Protein AF-A0A1V4JFV8-F1 (afdb_monomer)

Nearest PDB structures (foldseek):
  8g2q-assembly1_C  TM=5.683E-01  e=7.553E-03  Mus musculus
  8g10-assembly1_A  TM=5.644E-01  e=8.995E-03  Mus musculus
  8sj1-assembly1_A  TM=5.367E-01  e=8.006E-03  Mus musculus
  8g2p-assembly1_A  TM=5.718E-01  e=1.352E-02  Mus musculus
  4k97-assembly1_A  TM=5.528E-01  e=1.011E-02  Mus musculus

Mean predicted aligned error: 10.07 Å

Sequence (172 aa):
MPQMHPAIGMDGVYESWGAHKNNISYCLLMFLRPPPGHSFSLELDTMGQLPPRHSSIRVTLDCVCSSEQLLEDSLCFFSHPNDNLPRDQSSYLLHTLCTSSCLDVEKLACWVQELVKTAWLFLPQSHHCQLTVLPSHQSCRFQLTSTSQMRIYTEMTFAVQQGSSITYLSLE

Solvent-accessible surface area (backbone atoms only — not comparable to full-atom values): 10197 Å² total; per-residue (Å²): 111,63,48,78,41,71,45,75,94,50,99,70,87,40,62,49,74,52,78,57,93,55,35,35,43,37,38,37,34,30,35,49,40,63,33,92,60,39,42,75,41,78,48,52,44,101,83,70,40,78,49,96,84,62,52,51,37,33,59,44,76,51,74,86,73,75,85,79,70,94,65,87,88,76,83,87,67,93,80,71,101,74,88,88,68,62,73,61,59,59,51,48,42,42,66,58,30,28,55,97,47,21,61,29,51,46,43,40,27,54,52,50,47,53,48,50,58,60,53,42,73,76,39,82,60,47,85,60,33,49,80,42,82,47,94,59,63,52,32,36,34,36,35,39,38,44,92,55,86,47,36,39,36,39,39,39,39,44,29,39,69,59,88,94,47,75,46,61,53,66,72,135

Foldseek 3Di:
DWDKDWPPPDPDCQWDWDDDDQEIEIETEIATDDDPQKDWDWDAPPVRHRDPAATWTAIDGHDPPPPDDPDDDDPPDPDDCDDDDPPCVVCVCCVQQHDVRTGQQQSVLVVVLVVCVVVLVVDPCVVFWDWDFDDDRAWTWIWIDGPDSHIYIYTYWYWYDDPPDIGTHGDD

pLDDT: mean 78.98, std 17.21, range [39.25, 96.69]

Radius of gyration: 19.56 Å; Cα contacts (8 Å, |Δi|>4): 275; chains: 1; bounding box: 58×32×53 Å

Secondary structure (DSSP, 8-state):
--EEEE-TTSSS--EEEEEETTEEEEEEEEEEEPPTTEEEEEPP-TTSPPPSS---EEEEEPPGGGGS--SS----SS----SSS-HHHHHHHHHHHEETTEEPHHHHHHHHHHHHHHHHTTSGGGGTEEEEEEP-SSSEEEEEEESSS-EEEEEEEEEEEETTEEEE----

Organism: NCBI:txid372326

Structure (mmCIF, N/CA/C/O backbone):
data_AF-A0A1V4JFV8-F1
#
_entry.id   AF-A0A1V4JFV8-F1
#
loop_
_atom_site.group_PDB
_atom_site.id
_atom_site.type_symbol
_atom_site.label_atom_id
_atom_site.label_alt_id
_atom_site.label_comp_id
_atom_site.label_asym_id
_atom_site.label_entity_id
_atom_site.label_seq_id
_atom_site.pdbx_PDB_ins_code
_atom_site.Cartn_x
_atom_site.Cartn_y
_atom_site.Cartn_z
_atom_site.occupancy
_atom_site.B_iso_or_equiv
_atom_site.auth_seq_id
_atom_site.auth_comp_id
_atom_site.auth_asym_id
_atom_site.auth_atom_id
_atom_site.pdbx_PDB_model_num
ATOM 1 N N . MET A 1 1 ? -11.746 1.345 1.341 1.00 90.00 1 MET A N 1
ATOM 2 C CA . MET A 1 1 ? -10.316 1.109 1.654 1.00 90.00 1 MET A CA 1
ATOM 3 C C . MET A 1 1 ? -9.618 2.426 1.957 1.00 90.00 1 MET A C 1
ATOM 5 O O . MET A 1 1 ? -10.108 3.442 1.471 1.00 90.00 1 MET A O 1
ATOM 9 N N . PRO A 1 2 ? -8.524 2.428 2.742 1.00 91.88 2 PRO A N 1
ATOM 10 C CA . PRO A 1 2 ? -7.762 3.636 3.048 1.00 91.88 2 PRO A CA 1
ATOM 11 C C . PRO A 1 2 ? -7.231 4.301 1.781 1.00 91.88 2 PRO A C 1
ATOM 13 O O . PRO A 1 2 ? -6.848 3.621 0.826 1.00 91.88 2 PRO A O 1
ATOM 16 N N . GLN A 1 3 ? -7.189 5.629 1.779 1.00 92.06 3 G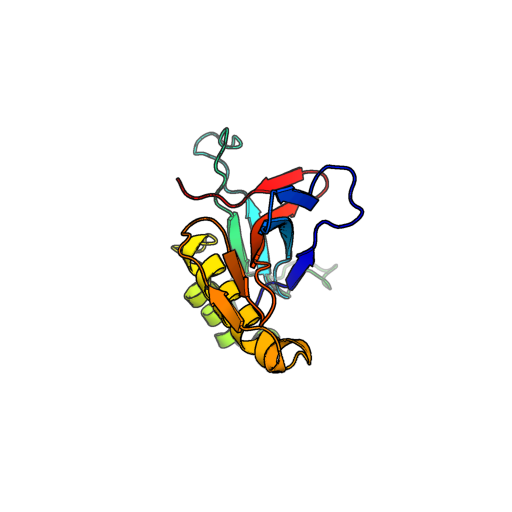LN A N 1
ATOM 17 C CA . GLN A 1 3 ? -6.505 6.371 0.726 1.00 92.06 3 GLN A CA 1
ATOM 18 C C . GLN A 1 3 ? -5.014 6.453 1.051 1.00 92.06 3 GLN A C 1
ATOM 20 O O . GLN A 1 3 ? -4.648 6.711 2.198 1.00 92.06 3 GLN A O 1
ATOM 25 N N . MET A 1 4 ? -4.166 6.275 0.038 1.00 91.50 4 MET A N 1
ATOM 26 C CA . MET A 1 4 ? -2.712 6.351 0.169 1.00 91.50 4 MET A CA 1
ATOM 27 C C . MET A 1 4 ? -2.185 7.593 -0.532 1.00 91.50 4 MET A C 1
ATOM 29 O O . MET A 1 4 ? -2.479 7.810 -1.707 1.00 91.50 4 MET A O 1
ATOM 33 N N . HIS A 1 5 ? -1.387 8.382 0.178 1.00 89.69 5 HIS A N 1
ATOM 34 C CA . HIS A 1 5 ? -0.782 9.595 -0.354 1.00 89.69 5 HIS A CA 1
ATOM 35 C C . HIS A 1 5 ? 0.721 9.561 -0.112 1.00 89.69 5 HIS A C 1
ATOM 37 O O . HIS A 1 5 ? 1.140 9.253 1.003 1.00 89.69 5 HIS A O 1
ATOM 43 N N . PRO A 1 6 ? 1.546 9.875 -1.116 1.00 87.06 6 PRO A N 1
ATOM 44 C CA . PRO A 1 6 ? 2.974 9.974 -0.895 1.00 87.06 6 PRO A CA 1
ATOM 45 C C . PRO A 1 6 ? 3.266 11.184 0.002 1.00 87.06 6 PRO A C 1
ATOM 47 O O . PRO A 1 6 ? 2.645 12.237 -0.142 1.00 87.06 6 PRO A O 1
ATOM 50 N N . ALA A 1 7 ? 4.229 11.052 0.907 1.00 81.88 7 ALA A N 1
ATOM 51 C CA . ALA A 1 7 ? 4.669 12.108 1.823 1.00 81.88 7 ALA A CA 1
ATOM 52 C C . ALA A 1 7 ? 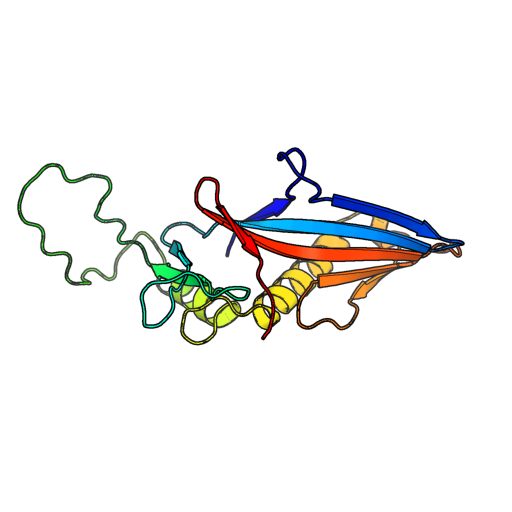5.487 13.234 1.141 1.00 81.88 7 ALA A C 1
ATOM 54 O O . ALA A 1 7 ? 6.323 13.884 1.769 1.00 81.88 7 ALA A O 1
ATOM 55 N N . ILE A 1 8 ? 5.279 13.448 -0.161 1.00 70.62 8 ILE A N 1
ATOM 56 C CA . ILE A 1 8 ? 6.054 14.374 -0.993 1.00 70.62 8 ILE A CA 1
ATOM 57 C C . ILE A 1 8 ? 5.685 15.816 -0.635 1.00 70.62 8 ILE A C 1
ATOM 59 O O . ILE A 1 8 ? 4.509 16.174 -0.594 1.00 70.62 8 ILE A O 1
ATOM 63 N N . GLY A 1 9 ? 6.699 16.658 -0.419 1.00 62.53 9 GLY A N 1
ATOM 64 C CA . GLY A 1 9 ? 6.517 18.091 -0.166 1.00 62.53 9 GLY A CA 1
ATOM 65 C C . GLY A 1 9 ? 6.098 18.456 1.262 1.00 62.53 9 GLY A C 1
ATOM 66 O O . GLY A 1 9 ? 5.738 19.604 1.501 1.00 62.53 9 GLY A O 1
ATOM 67 N N . MET A 1 10 ? 6.144 17.509 2.205 1.00 61.41 10 MET A N 1
ATOM 68 C CA . MET A 1 10 ? 6.004 17.783 3.640 1.00 61.41 10 MET A CA 1
ATOM 69 C C . MET A 1 10 ? 7.377 18.047 4.268 1.00 61.41 10 MET A C 1
ATOM 71 O O . MET A 1 10 ? 8.362 17.437 3.857 1.00 61.41 10 MET A O 1
ATOM 75 N N . ASP A 1 11 ? 7.448 18.928 5.271 1.00 57.94 11 ASP A N 1
ATOM 76 C CA . ASP A 1 11 ? 8.695 19.241 5.984 1.00 57.94 11 ASP A CA 1
ATOM 77 C C . ASP A 1 11 ? 9.304 17.960 6.602 1.00 57.94 11 ASP A C 1
ATOM 79 O O . ASP A 1 11 ? 8.787 17.412 7.580 1.00 57.94 11 ASP A O 1
ATOM 83 N N . GLY A 1 12 ? 10.376 17.437 5.992 1.00 62.81 12 GLY A N 1
ATOM 84 C CA . GLY A 1 12 ? 11.084 16.223 6.422 1.00 62.81 12 GLY A CA 1
ATOM 85 C C . GLY A 1 12 ? 11.683 15.399 5.272 1.00 62.81 12 GLY A C 1
ATOM 86 O O . GLY A 1 12 ? 11.461 15.675 4.096 1.00 62.81 12 GLY A O 1
ATOM 87 N N . VAL A 1 13 ? 12.473 14.372 5.614 1.00 67.50 13 VAL A N 1
ATOM 88 C CA . VAL A 1 13 ? 13.077 13.435 4.644 1.00 67.50 13 VAL A CA 1
ATOM 89 C C . VAL A 1 13 ? 12.193 12.190 4.535 1.00 67.50 13 VAL A C 1
ATOM 91 O O . VAL A 1 13 ? 12.450 11.175 5.179 1.00 67.50 13 VAL A O 1
ATOM 94 N N . TYR A 1 14 ? 11.116 12.284 3.754 1.00 79.62 14 TYR A N 1
ATOM 95 C CA . TYR A 1 14 ? 10.148 11.190 3.551 1.00 79.62 14 TYR A CA 1
ATOM 96 C C . TYR A 1 14 ? 10.305 10.457 2.213 1.00 79.62 14 TYR A C 1
ATOM 98 O O . TYR A 1 14 ? 9.607 9.483 1.928 1.00 79.62 14 TYR A O 1
ATOM 106 N N . GLU A 1 15 ? 11.239 10.937 1.403 1.00 86.06 15 GLU A N 1
ATOM 107 C CA . GLU A 1 15 ? 11.646 10.370 0.133 1.00 86.06 15 GLU A CA 1
ATOM 108 C C . GLU A 1 15 ? 13.171 10.306 0.139 1.00 86.06 15 GLU A C 1
ATOM 110 O O . GLU A 1 15 ? 13.851 11.260 0.525 1.00 86.06 15 GLU A O 1
ATOM 115 N N . SER A 1 16 ? 13.723 9.167 -0.258 1.00 87.12 16 SER A N 1
ATOM 116 C CA . SER A 1 16 ? 15.162 9.023 -0.435 1.00 87.12 16 SER A CA 1
ATOM 117 C C . SER A 1 16 ? 15.452 8.158 -1.644 1.00 87.12 16 SER A C 1
ATOM 119 O O . SER A 1 16 ? 14.723 7.216 -1.955 1.00 87.12 16 SER A O 1
ATOM 121 N N . TRP A 1 17 ? 16.532 8.484 -2.341 1.00 91.19 17 TRP A N 1
ATOM 122 C CA . TRP A 1 17 ? 16.975 7.709 -3.482 1.00 91.19 17 TRP A CA 1
ATOM 123 C C . TRP A 1 17 ? 18.495 7.658 -3.537 1.00 91.19 17 TRP A C 1
ATOM 125 O O . TRP A 1 17 ? 19.195 8.529 -3.020 1.00 91.19 17 TRP A O 1
ATOM 135 N N . GLY A 1 18 ? 19.009 6.611 -4.165 1.00 91.12 18 GLY A N 1
ATOM 136 C CA . GLY A 1 18 ? 20.436 6.431 -4.367 1.00 91.12 18 GLY A CA 1
ATOM 137 C C . GLY A 1 18 ? 20.705 5.539 -5.563 1.00 91.12 18 GLY A C 1
ATOM 138 O O . GLY A 1 18 ? 19.911 4.660 -5.891 1.00 91.12 18 GLY A O 1
ATOM 139 N N . ALA A 1 19 ? 21.841 5.760 -6.212 1.00 92.88 19 ALA A N 1
ATOM 140 C CA . ALA A 1 19 ? 22.313 4.920 -7.300 1.00 92.88 19 ALA A CA 1
ATOM 141 C C . ALA A 1 19 ? 23.655 4.296 -6.914 1.00 92.88 19 ALA A C 1
ATOM 143 O O . ALA A 1 19 ? 24.583 4.988 -6.493 1.00 92.88 19 ALA A O 1
ATOM 144 N N . HIS A 1 20 ? 23.767 2.981 -7.066 1.00 91.88 20 HIS A N 1
ATOM 145 C CA . HIS A 1 20 ? 25.017 2.262 -6.880 1.00 91.88 20 HIS A CA 1
ATOM 146 C C . HIS A 1 20 ? 25.198 1.208 -7.971 1.00 91.88 20 HIS A C 1
ATOM 148 O O . HIS A 1 20 ? 24.438 0.238 -8.053 1.00 91.88 20 HIS A O 1
ATOM 154 N N . LYS A 1 21 ? 26.248 1.374 -8.786 1.00 91.69 21 LYS A N 1
ATOM 155 C CA . LYS A 1 21 ? 26.510 0.552 -9.980 1.00 91.69 21 LYS A CA 1
ATOM 156 C C . LYS A 1 21 ? 25.270 0.528 -10.886 1.00 91.69 21 LYS A C 1
ATOM 158 O O . LYS A 1 21 ? 24.817 1.580 -11.318 1.00 91.69 21 LYS A O 1
ATOM 163 N N . ASN A 1 22 ? 24.702 -0.654 -11.117 1.00 92.88 22 ASN A N 1
ATOM 164 C CA . ASN A 1 22 ? 23.534 -0.864 -11.969 1.00 92.88 22 ASN A CA 1
ATOM 165 C C . ASN A 1 22 ? 22.225 -0.938 -11.163 1.00 92.88 22 ASN A C 1
ATOM 167 O O . ASN A 1 22 ? 21.245 -1.513 -11.632 1.00 92.88 22 ASN A O 1
ATOM 171 N N . ASN A 1 23 ? 22.209 -0.431 -9.931 1.00 94.38 23 ASN A N 1
ATOM 172 C CA . ASN A 1 23 ? 21.034 -0.459 -9.072 1.00 94.38 23 ASN A CA 1
ATOM 173 C C . ASN A 1 23 ? 20.646 0.967 -8.673 1.00 94.38 23 ASN A C 1
ATOM 175 O O . ASN A 1 23 ? 21.495 1.734 -8.219 1.00 94.38 23 ASN A O 1
ATOM 179 N N . ILE A 1 24 ? 19.366 1.299 -8.803 1.00 94.81 24 ILE A N 1
ATOM 180 C CA . ILE A 1 24 ? 18.743 2.459 -8.161 1.00 94.81 24 ILE A CA 1
ATOM 181 C C . ILE A 1 24 ? 17.882 1.940 -7.020 1.00 94.81 24 ILE A C 1
ATOM 183 O O . ILE A 1 24 ? 17.125 0.992 -7.209 1.00 94.81 24 ILE A O 1
ATOM 187 N N . SER A 1 25 ? 17.975 2.575 -5.862 1.00 93.94 25 SER A N 1
ATOM 188 C CA . SER A 1 25 ? 17.051 2.377 -4.752 1.00 93.94 25 SER A CA 1
ATOM 189 C C . SER A 1 25 ? 16.229 3.643 -4.568 1.00 93.94 25 SER A C 1
ATOM 191 O O . SER A 1 25 ? 16.778 4.743 -4.624 1.00 93.94 25 SER A O 1
ATOM 193 N N . TYR A 1 26 ? 14.932 3.479 -4.352 1.00 92.81 26 TYR A N 1
ATOM 194 C CA . TYR A 1 26 ? 13.974 4.547 -4.119 1.00 92.81 26 TYR A CA 1
ATOM 195 C C . TYR A 1 26 ? 13.064 4.151 -2.956 1.00 92.81 26 TYR A C 1
ATOM 197 O O . TYR A 1 26 ? 12.365 3.142 -3.031 1.00 92.81 26 TYR A O 1
ATOM 205 N N . CYS A 1 27 ? 13.075 4.926 -1.882 1.00 91.44 27 CYS A N 1
ATOM 206 C CA . CYS A 1 27 ? 12.277 4.681 -0.688 1.00 91.44 27 CYS A CA 1
ATOM 207 C C . CYS A 1 27 ? 11.315 5.852 -0.483 1.00 91.44 27 CYS A C 1
ATOM 209 O O . CYS A 1 27 ? 11.735 7.010 -0.525 1.00 91.44 27 CYS A O 1
ATOM 211 N N . LEU A 1 28 ? 10.041 5.545 -0.245 1.00 91.50 28 LEU A N 1
ATOM 212 C CA . LEU A 1 28 ? 8.974 6.531 -0.113 1.00 91.50 28 LEU A CA 1
ATOM 213 C C . LEU A 1 28 ? 8.051 6.188 1.058 1.00 91.50 28 LEU A C 1
ATOM 215 O O . LEU A 1 28 ? 7.564 5.062 1.166 1.00 91.50 28 LEU A O 1
ATOM 219 N N . LEU A 1 29 ? 7.767 7.181 1.898 1.00 91.19 29 LEU A N 1
ATOM 220 C CA . LEU A 1 29 ? 6.736 7.077 2.924 1.00 91.19 29 LEU A CA 1
ATOM 221 C C . LEU A 1 29 ? 5.349 7.363 2.332 1.00 91.19 29 LEU A C 1
ATOM 223 O O . LEU A 1 29 ? 5.138 8.364 1.642 1.00 91.19 29 LEU A O 1
ATOM 227 N N . MET A 1 30 ? 4.390 6.503 2.661 1.00 91.12 30 MET A N 1
ATOM 228 C CA . MET A 1 30 ? 2.993 6.593 2.252 1.00 91.12 30 MET A CA 1
ATOM 229 C C . MET A 1 30 ? 2.105 6.883 3.466 1.00 91.12 30 MET A C 1
ATOM 231 O O . MET A 1 30 ? 2.016 6.077 4.393 1.00 91.12 30 MET A O 1
ATOM 235 N N . PHE A 1 31 ? 1.402 8.014 3.444 1.00 91.25 31 PHE A N 1
ATOM 236 C CA . PHE A 1 31 ? 0.389 8.348 4.437 1.00 91.25 31 PHE A CA 1
ATOM 237 C C . PHE A 1 31 ? -0.942 7.673 4.128 1.00 91.25 31 PHE A C 1
ATOM 239 O O . PHE A 1 31 ? -1.495 7.821 3.032 1.00 91.25 31 PHE A O 1
ATOM 246 N N . LEU A 1 32 ? -1.486 6.983 5.126 1.00 92.06 32 LEU A N 1
ATOM 247 C CA . LEU A 1 32 ? -2.812 6.386 5.084 1.00 92.06 32 LEU A CA 1
ATOM 248 C C . LEU A 1 32 ? -3.835 7.349 5.678 1.00 92.06 32 LEU A C 1
ATOM 250 O O . LEU A 1 32 ? -3.675 7.834 6.800 1.00 92.06 32 LEU A O 1
ATOM 254 N N . ARG A 1 33 ? -4.925 7.574 4.945 1.00 91.00 33 ARG A N 1
ATOM 255 C CA . ARG A 1 33 ? -6.125 8.238 5.463 1.00 91.00 33 ARG A CA 1
ATOM 256 C C . ARG A 1 33 ? -7.264 7.231 5.580 1.00 91.00 33 ARG A C 1
ATOM 258 O O . ARG A 1 33 ? -7.442 6.433 4.650 1.00 91.00 33 ARG A O 1
ATOM 265 N N . PRO A 1 34 ? -8.031 7.256 6.682 1.00 89.38 34 PRO A N 1
ATOM 266 C CA . PRO A 1 34 ? -9.156 6.352 6.831 1.00 89.38 34 PRO A CA 1
ATOM 267 C C . PRO A 1 34 ? -10.208 6.626 5.743 1.00 89.38 34 PRO A C 1
ATOM 269 O O . PRO A 1 34 ? -10.359 7.769 5.299 1.00 89.38 34 PRO A O 1
ATOM 272 N N . PRO A 1 35 ? -10.920 5.593 5.261 1.00 88.25 35 PRO A N 1
ATOM 273 C CA . PRO A 1 35 ? -12.065 5.810 4.386 1.00 88.25 35 PRO A CA 1
ATOM 274 C C . PRO A 1 35 ? -13.219 6.491 5.136 1.00 88.25 35 PRO A C 1
ATOM 276 O O . PRO A 1 35 ? -13.247 6.471 6.367 1.00 88.25 35 PRO A O 1
ATOM 279 N N . PRO A 1 36 ? -14.218 7.023 4.412 1.00 83.12 36 PRO A N 1
ATOM 280 C CA . PRO A 1 36 ? -15.421 7.579 5.023 1.00 83.12 36 PRO A CA 1
ATOM 281 C C . PRO A 1 36 ? -16.060 6.635 6.053 1.00 83.12 36 PRO A C 1
ATOM 283 O O . PRO A 1 36 ? -16.099 5.414 5.863 1.00 83.12 36 PRO A O 1
ATOM 286 N N . GLY A 1 37 ? -16.546 7.213 7.154 1.00 80.88 37 GLY A N 1
ATOM 287 C CA . GLY A 1 37 ? -17.152 6.475 8.266 1.00 80.88 37 GLY A CA 1
ATOM 288 C C . GLY A 1 37 ? -16.158 5.714 9.146 1.00 80.88 37 GLY A C 1
ATOM 289 O O . GLY A 1 37 ? -16.590 4.931 9.989 1.00 80.88 37 GLY A O 1
ATOM 290 N N . HIS A 1 38 ? -14.852 5.909 8.953 1.00 85.94 38 HIS A N 1
ATOM 291 C CA . HIS A 1 38 ? -13.821 5.328 9.801 1.00 85.94 38 HIS A CA 1
ATOM 292 C C . HIS A 1 38 ? -12.869 6.401 10.314 1.00 85.94 38 HIS A C 1
ATOM 294 O O . HIS A 1 38 ? -12.559 7.365 9.615 1.00 85.94 38 HIS A O 1
ATOM 300 N N . SER A 1 39 ? -12.313 6.133 11.487 1.00 87.69 39 SER A N 1
ATOM 301 C CA . SER A 1 39 ? -11.236 6.909 12.078 1.00 87.69 39 SER A CA 1
ATOM 302 C C . SER A 1 39 ? -10.058 6.010 12.429 1.00 87.69 39 SER A C 1
ATOM 304 O O . SER A 1 39 ? -10.216 4.834 12.766 1.00 87.69 39 SER A O 1
ATOM 306 N N . PHE A 1 40 ? -8.857 6.572 12.315 1.00 89.50 40 PHE A N 1
ATOM 307 C CA . PHE A 1 40 ? -7.623 5.956 12.789 1.00 89.50 40 PHE A CA 1
ATOM 308 C C . PHE A 1 40 ? -7.214 6.637 14.089 1.00 89.50 40 PHE A C 1
ATOM 310 O O . PHE A 1 40 ? -7.028 7.854 14.125 1.00 89.50 40 PHE A O 1
ATOM 317 N N . SER A 1 41 ? -7.070 5.850 15.148 1.00 85.81 41 SER A N 1
ATOM 318 C CA . SER A 1 41 ? -6.656 6.322 16.465 1.00 85.81 41 SER A CA 1
ATOM 319 C C . SER A 1 41 ? -5.449 5.537 16.944 1.00 85.81 41 SER A C 1
ATOM 321 O O . SER A 1 41 ? -5.421 4.311 16.836 1.00 85.81 41 SER A O 1
ATOM 323 N N . LEU A 1 42 ? -4.477 6.238 17.511 1.00 81.94 42 LEU A N 1
ATOM 324 C CA . LEU A 1 42 ? -3.346 5.603 18.159 1.00 81.94 42 LEU A CA 1
ATOM 325 C C . LEU A 1 42 ? -3.795 4.864 19.424 1.00 81.94 42 LEU A C 1
ATOM 327 O O . LEU A 1 42 ? -4.460 5.461 20.271 1.00 81.94 42 LEU A O 1
ATOM 331 N N . GLU A 1 43 ? -3.416 3.598 19.581 1.00 72.69 43 GLU A N 1
ATOM 332 C CA . GLU A 1 43 ? -3.533 2.940 20.879 1.00 72.69 43 GLU A CA 1
ATOM 333 C C . GLU A 1 43 ? -2.434 3.440 21.812 1.00 72.69 43 GLU A C 1
ATOM 335 O O . GLU A 1 43 ? -1.239 3.376 21.509 1.00 72.69 43 GLU A O 1
ATOM 340 N N . LEU A 1 44 ? -2.875 3.958 22.953 1.00 66.50 44 LEU A N 1
ATOM 341 C CA . LEU A 1 44 ? -2.018 4.267 24.083 1.00 66.50 44 LEU A CA 1
ATOM 342 C C . LEU A 1 44 ? -1.784 2.984 24.887 1.00 66.50 44 LEU A C 1
ATOM 344 O O . LEU A 1 44 ? -2.628 2.085 24.890 1.00 66.50 44 LEU A O 1
ATOM 348 N N . ASP A 1 45 ? -0.647 2.895 25.569 1.00 64.25 45 ASP A N 1
ATOM 349 C CA . ASP A 1 45 ? -0.375 1.785 26.478 1.00 64.25 45 ASP A CA 1
ATOM 350 C C . ASP A 1 45 ? -1.338 1.776 27.684 1.00 64.25 45 ASP A C 1
ATOM 352 O O . ASP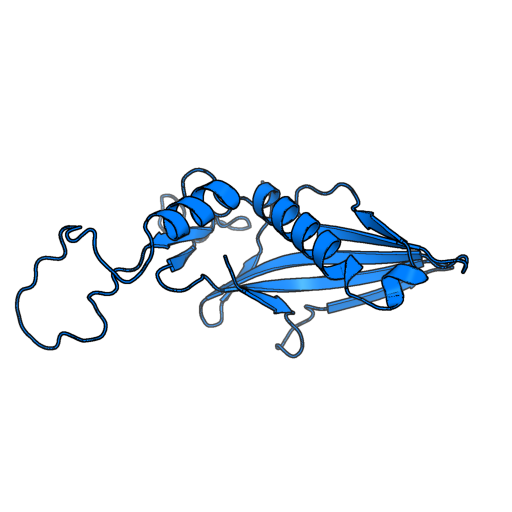 A 1 45 ? -2.171 2.669 27.869 1.00 64.25 45 ASP A O 1
ATOM 356 N N . THR A 1 46 ? -1.221 0.764 28.548 1.00 58.28 46 THR A N 1
ATOM 357 C CA . THR A 1 46 ? -2.066 0.600 29.746 1.00 58.28 46 THR A CA 1
ATOM 358 C C . THR A 1 46 ? -2.009 1.796 30.711 1.00 58.28 46 THR A C 1
ATOM 360 O O . THR A 1 46 ? -2.881 1.934 31.566 1.00 58.28 46 THR A O 1
ATOM 363 N N . MET A 1 47 ? -1.002 2.665 30.586 1.00 63.44 47 MET A N 1
ATOM 364 C CA . MET A 1 47 ? -0.813 3.883 31.378 1.00 63.44 47 MET A CA 1
ATOM 365 C C . MET A 1 47 ? -1.239 5.154 30.622 1.00 63.44 47 MET A C 1
ATOM 367 O O . MET A 1 47 ? -1.017 6.265 31.108 1.00 63.44 47 MET A O 1
ATOM 371 N N . GLY A 1 48 ? -1.855 5.015 29.444 1.00 58.62 48 GLY A N 1
ATOM 372 C CA . GLY A 1 48 ? -2.264 6.133 28.599 1.00 58.62 48 GLY A CA 1
ATOM 373 C C . GLY A 1 48 ? -1.091 6.856 27.929 1.00 58.62 48 GLY A C 1
ATOM 374 O O . GLY A 1 48 ? -1.256 7.997 27.502 1.00 58.62 48 GLY A O 1
ATOM 375 N N . GLN A 1 49 ? 0.092 6.241 27.859 1.00 55.75 49 GLN A N 1
ATOM 376 C CA . GLN A 1 49 ? 1.285 6.819 27.241 1.00 55.75 49 GLN A CA 1
ATOM 377 C C . GLN A 1 49 ? 1.476 6.305 25.812 1.00 55.75 49 GLN A C 1
ATOM 379 O O . GLN A 1 49 ? 1.037 5.211 25.455 1.00 55.75 49 GLN A O 1
ATOM 384 N N . LEU A 1 50 ? 2.154 7.101 24.978 1.00 57.62 50 LEU A N 1
ATOM 385 C CA . LEU A 1 50 ? 2.605 6.638 23.667 1.00 57.62 50 LEU A CA 1
ATOM 386 C C . LEU A 1 50 ? 3.696 5.574 23.870 1.00 57.62 50 LEU A C 1
ATOM 388 O O . LEU A 1 50 ? 4.721 5.892 24.484 1.00 57.62 50 LEU A O 1
ATOM 392 N N . PRO A 1 51 ? 3.546 4.350 23.333 1.00 55.53 51 PRO A N 1
ATOM 393 C CA . PRO A 1 51 ? 4.625 3.378 23.377 1.00 55.53 51 PRO A CA 1
ATOM 394 C C . PRO A 1 51 ? 5.871 3.947 22.678 1.00 55.53 51 PRO A C 1
ATOM 396 O O . PRO A 1 51 ? 5.739 4.576 21.625 1.00 55.53 51 PRO A O 1
ATOM 399 N N . PRO A 1 52 ? 7.092 3.704 23.188 1.00 49.31 52 PRO A N 1
ATOM 400 C CA . PRO A 1 52 ? 8.290 4.402 22.723 1.00 49.31 52 PRO A CA 1
ATOM 401 C C . PRO A 1 52 ? 8.634 4.212 21.243 1.00 49.31 52 PRO A C 1
ATOM 403 O O . PRO A 1 52 ? 9.393 5.026 20.716 1.00 49.31 52 PRO A O 1
ATOM 406 N N . ARG A 1 53 ? 8.150 3.147 20.578 1.00 49.53 53 ARG A N 1
ATOM 407 C CA . ARG A 1 53 ? 8.541 2.815 19.191 1.00 49.53 53 ARG A CA 1
ATOM 408 C C . ARG A 1 53 ? 7.514 2.084 18.321 1.00 49.53 53 ARG A C 1
ATOM 410 O O . ARG A 1 53 ? 7.803 1.846 17.153 1.00 49.53 53 ARG A O 1
ATOM 417 N N . HIS A 1 54 ? 6.348 1.734 18.850 1.00 58.00 54 HIS A N 1
ATOM 418 C CA . HIS A 1 54 ? 5.427 0.816 18.179 1.00 58.00 54 HIS A CA 1
ATOM 419 C C . HIS A 1 54 ? 4.016 1.128 18.647 1.00 58.00 54 HIS A C 1
ATOM 421 O O . HIS A 1 54 ? 3.631 0.764 19.755 1.00 58.00 54 HIS A O 1
ATOM 427 N N . SER A 1 55 ? 3.267 1.876 17.850 1.00 65.06 55 SER A N 1
ATOM 428 C CA . SER A 1 55 ? 1.910 2.249 18.220 1.00 65.06 55 SER A CA 1
ATOM 429 C C . SER A 1 55 ? 0.931 1.566 17.281 1.00 65.06 55 SER A C 1
ATOM 431 O O . SER A 1 55 ? 0.911 1.844 16.082 1.00 65.06 55 SER A O 1
ATOM 433 N N . SER A 1 56 ? 0.121 0.668 17.838 1.00 78.38 56 SER A N 1
ATOM 434 C CA . SER A 1 56 ? -0.975 0.032 17.117 1.00 78.38 56 SER A CA 1
ATOM 435 C C . SER A 1 56 ? -1.993 1.089 16.715 1.00 78.38 56 SER A C 1
ATOM 437 O O . SER A 1 56 ? -2.413 1.914 17.527 1.00 78.38 56 SER A O 1
ATOM 439 N N . ILE A 1 57 ? -2.389 1.086 15.447 1.00 87.12 57 ILE A N 1
ATOM 440 C CA . ILE A 1 57 ? -3.397 2.017 14.947 1.00 87.12 57 ILE A CA 1
ATOM 441 C C . ILE A 1 57 ? -4.734 1.302 14.964 1.00 87.12 57 ILE A C 1
ATOM 443 O O . ILE A 1 57 ? -4.994 0.441 14.125 1.00 87.12 57 ILE A O 1
ATOM 447 N N . ARG A 1 58 ? -5.588 1.662 15.916 1.00 88.25 58 ARG A N 1
ATOM 448 C CA . ARG A 1 58 ? -6.953 1.155 15.989 1.00 88.25 58 ARG A CA 1
ATOM 449 C C . ARG A 1 58 ? -7.811 1.824 14.924 1.00 88.25 58 ARG A C 1
ATOM 451 O O . ARG A 1 58 ? -7.753 3.038 14.722 1.00 88.25 58 ARG A O 1
ATOM 458 N N . VAL A 1 59 ? -8.626 1.012 14.264 1.00 88.50 59 VAL A N 1
ATOM 459 C CA . VAL A 1 59 ? -9.640 1.460 13.318 1.00 88.50 59 VAL A CA 1
ATOM 460 C C . VAL A 1 59 ? -10.994 1.446 14.015 1.00 88.50 59 VAL A C 1
ATOM 462 O O . VAL A 1 59 ? -11.473 0.395 14.449 1.00 88.50 59 VAL A O 1
ATOM 465 N N . THR A 1 60 ? -11.615 2.615 14.123 1.00 85.50 60 THR A N 1
ATOM 466 C CA . THR A 1 60 ? -12.957 2.784 14.689 1.00 85.50 60 THR A CA 1
ATOM 467 C C . THR A 1 60 ? -13.954 3.158 13.605 1.00 85.50 60 THR A C 1
ATOM 469 O O . THR A 1 60 ? -13.595 3.763 12.597 1.00 85.50 60 THR A O 1
ATOM 472 N N . LEU A 1 61 ? -15.213 2.781 13.817 1.00 80.56 61 LEU A N 1
ATOM 473 C CA . LEU A 1 61 ? -16.339 3.235 13.009 1.00 80.56 61 LEU A CA 1
ATOM 474 C C . LEU A 1 61 ? -16.893 4.515 13.618 1.00 80.56 61 LEU A C 1
ATOM 476 O O . LEU A 1 61 ? -17.247 4.531 14.797 1.00 80.56 61 LEU A O 1
ATOM 480 N N . ASP A 1 62 ? -16.993 5.557 12.806 1.00 74.31 62 ASP A N 1
ATOM 481 C CA . ASP A 1 62 ? -17.584 6.818 13.228 1.00 74.31 62 ASP A CA 1
ATOM 482 C C . ASP A 1 62 ? -19.104 6.757 13.052 1.00 74.31 62 ASP A C 1
ATOM 484 O O . ASP A 1 62 ? -19.610 6.316 12.016 1.00 74.31 62 ASP A O 1
ATOM 488 N N . CYS A 1 63 ? -19.858 7.213 14.059 1.00 62.16 63 CYS A N 1
ATOM 489 C CA . CYS A 1 63 ? -21.296 7.433 13.885 1.00 62.16 63 CYS A CA 1
ATOM 490 C C . CYS A 1 63 ? -21.465 8.598 12.912 1.00 62.16 63 CYS A C 1
ATOM 492 O O . CYS A 1 63 ? -20.985 9.701 13.164 1.00 62.16 63 CYS A O 1
ATOM 494 N N . VAL A 1 64 ? -22.226 8.386 11.843 1.00 55.03 64 VAL A N 1
ATOM 495 C CA . VAL A 1 64 ? -22.611 9.448 10.890 1.00 55.03 64 VAL A CA 1
ATOM 496 C C . VAL A 1 64 ? -23.596 10.456 11.526 1.00 55.03 64 VAL A C 1
ATOM 498 O O . VAL A 1 64 ? -23.987 11.450 10.933 1.00 55.03 64 VAL A O 1
ATOM 501 N N . CYS A 1 65 ? -23.977 10.207 12.773 1.00 52.66 65 CYS A N 1
ATOM 502 C CA . CYS A 1 65 ? -25.033 10.857 13.535 1.00 52.66 65 CYS A CA 1
ATOM 503 C C . CYS A 1 65 ? -24.653 12.280 14.002 1.00 52.66 65 CYS A C 1
ATOM 505 O O . CYS A 1 65 ? -25.519 13.092 14.305 1.00 52.66 65 CYS A O 1
ATOM 507 N N . SER A 1 66 ? -23.354 12.594 14.052 1.00 49.47 66 SER A N 1
ATOM 508 C CA . SER A 1 66 ? -22.824 13.737 14.811 1.00 49.47 66 SER A CA 1
ATOM 509 C C . SER A 1 66 ? -22.642 15.035 14.015 1.00 49.47 66 SER A C 1
ATOM 511 O O . SER A 1 66 ? -22.265 16.043 14.606 1.00 49.47 66 SER A O 1
ATOM 513 N N . SER A 1 67 ? -22.858 15.044 12.694 1.00 50.38 67 SER A N 1
ATOM 514 C CA . SER A 1 67 ? -22.549 16.229 11.872 1.00 50.38 67 SER A CA 1
ATOM 515 C C . SER A 1 67 ? -23.713 17.220 11.712 1.00 50.38 67 SER A C 1
ATOM 517 O O . SER A 1 67 ? -23.494 18.287 11.143 1.00 50.38 67 SER A O 1
ATOM 519 N N . GLU A 1 68 ? -24.919 16.909 12.211 1.00 46.22 68 GLU A N 1
ATOM 520 C CA . GLU A 1 68 ? -26.121 17.740 11.982 1.00 46.22 68 GLU A CA 1
ATOM 521 C C . GLU A 1 68 ? -26.989 18.068 13.214 1.00 46.22 68 GLU A C 1
ATOM 523 O O . GLU A 1 68 ? -28.008 18.734 13.051 1.00 46.22 68 GLU A O 1
ATOM 528 N N . GLN A 1 69 ? -26.647 17.688 14.452 1.00 43.62 69 GLN A N 1
ATOM 529 C CA . GLN A 1 69 ? -27.600 17.849 15.569 1.00 43.62 69 GLN A CA 1
ATOM 530 C C . GLN A 1 69 ? -27.144 18.821 16.661 1.00 43.62 69 GLN A C 1
ATOM 532 O O . GLN A 1 69 ? -26.384 18.502 17.569 1.00 43.62 69 GLN A O 1
ATOM 537 N N . LEU A 1 70 ? -27.702 20.029 16.546 1.00 44.06 70 LEU A N 1
ATOM 538 C CA . LEU A 1 70 ? -27.745 21.118 17.522 1.00 44.06 70 LEU A CA 1
ATOM 539 C C . LEU A 1 70 ? -29.003 21.039 18.420 1.00 44.06 70 LEU A C 1
ATOM 541 O O . LEU A 1 70 ? -29.435 22.061 18.943 1.00 44.06 70 LEU A O 1
ATOM 545 N N . LEU A 1 71 ? -29.629 19.867 18.588 1.00 42.44 71 LEU A N 1
ATOM 546 C CA . LEU A 1 71 ? -30.795 19.716 19.465 1.00 42.44 71 LEU A CA 1
ATOM 547 C C . LEU A 1 71 ? -30.765 18.420 20.285 1.00 42.44 71 LEU A C 1
ATOM 549 O O . LEU A 1 71 ? -30.504 17.343 19.761 1.00 42.44 71 LEU A O 1
ATOM 553 N N . GLU A 1 72 ? -31.036 18.627 21.574 1.00 47.47 72 GLU A N 1
ATOM 554 C CA . GLU A 1 72 ? -31.277 17.714 22.696 1.00 47.47 72 GLU A CA 1
ATOM 555 C C . GLU A 1 72 ? -31.628 16.247 22.384 1.00 47.47 72 GLU A C 1
ATOM 557 O O . GLU A 1 72 ? -32.567 15.934 21.655 1.00 47.47 72 GLU A O 1
ATOM 562 N N . ASP A 1 73 ? -30.916 15.366 23.097 1.00 50.91 73 ASP A N 1
ATOM 563 C CA . ASP A 1 73 ? -31.341 14.028 23.526 1.00 50.91 73 ASP A CA 1
ATOM 564 C C . ASP A 1 73 ? -31.652 12.968 22.456 1.00 50.91 73 ASP A C 1
ATOM 566 O O . ASP A 1 73 ? -32.652 12.251 22.529 1.00 50.91 73 ASP A O 1
ATOM 570 N N . SER A 1 74 ? -30.719 12.727 21.531 1.00 46.75 74 SER A N 1
ATOM 571 C CA . SER A 1 74 ? -30.701 11.470 20.769 1.00 46.75 74 SER A CA 1
ATOM 572 C C . SER A 1 74 ? -29.629 10.507 21.293 1.00 46.75 74 SER A C 1
ATOM 574 O O . SER A 1 74 ? -28.435 10.628 21.014 1.00 46.75 74 SER A O 1
ATOM 576 N N . LEU A 1 75 ? -30.084 9.518 22.057 1.00 44.06 75 LEU A N 1
ATOM 577 C CA . LEU A 1 75 ? -29.339 8.345 22.511 1.00 44.06 75 LEU A CA 1
ATOM 578 C C . LEU A 1 75 ? -28.635 7.636 21.332 1.00 44.06 75 LEU A C 1
ATOM 580 O O . LEU A 1 75 ? -29.251 6.850 20.613 1.00 44.06 75 LEU A O 1
ATOM 584 N N . CYS A 1 76 ? -27.326 7.852 21.161 1.00 53.22 76 CYS A N 1
ATOM 585 C CA . CYS A 1 76 ? -26.480 7.069 20.249 1.00 53.22 76 CYS A CA 1
ATOM 586 C C . CYS A 1 76 ? -26.226 5.664 20.821 1.00 53.22 76 CYS A C 1
ATOM 588 O O . CYS A 1 76 ? -25.141 5.338 21.296 1.00 53.22 76 CYS A O 1
ATOM 590 N N . PHE A 1 77 ? -27.246 4.813 20.772 1.00 41.50 77 PHE A N 1
ATOM 591 C CA . PHE A 1 77 ? -27.154 3.392 21.094 1.00 41.50 77 PHE A CA 1
ATOM 592 C C . PHE A 1 77 ? -27.254 2.580 19.798 1.00 41.50 77 PHE A C 1
ATOM 594 O O . PHE A 1 77 ? -28.291 2.001 19.499 1.00 41.50 77 PHE A O 1
ATOM 601 N N . PHE A 1 78 ? -26.182 2.555 18.999 1.00 49.12 78 PHE A N 1
ATOM 602 C CA . PHE A 1 78 ? -25.937 1.552 17.941 1.00 49.12 78 PHE A CA 1
ATOM 603 C C . PHE A 1 78 ? -27.024 1.308 16.852 1.00 49.12 78 PHE A C 1
ATOM 605 O O . PHE A 1 78 ? -26.883 0.359 16.081 1.00 49.12 78 PHE A O 1
ATOM 612 N N . SER A 1 79 ? -28.083 2.118 16.722 1.00 40.16 79 SER A N 1
ATOM 613 C CA . SER A 1 79 ? -29.316 1.682 16.036 1.00 40.16 79 SER A CA 1
ATOM 614 C C . SER A 1 79 ? -29.771 2.586 14.885 1.00 40.16 79 SER A C 1
ATOM 616 O O . SER A 1 79 ? -30.537 3.517 15.086 1.00 40.16 79 SER A O 1
ATOM 618 N N . HIS A 1 80 ? -29.356 2.249 13.662 1.00 39.25 80 HIS A N 1
ATOM 619 C CA . HIS A 1 80 ? -30.272 1.780 12.612 1.00 39.25 80 HIS A CA 1
ATOM 620 C C . HIS A 1 80 ? -29.459 1.129 11.474 1.00 39.25 80 HIS A C 1
ATOM 622 O O . HIS A 1 80 ? -28.517 1.735 10.965 1.00 39.25 80 HIS A O 1
ATOM 628 N N . PRO A 1 81 ? -29.784 -0.110 11.058 1.00 41.19 81 PRO A N 1
ATOM 629 C CA . PRO A 1 81 ? -29.126 -0.796 9.953 1.00 41.19 81 PRO A CA 1
ATOM 630 C C . PRO A 1 81 ? -29.682 -0.282 8.620 1.00 41.19 81 PRO A C 1
ATOM 632 O O . PRO A 1 81 ? -30.264 -1.055 7.869 1.00 41.19 81 PRO A O 1
ATOM 635 N N . ASN A 1 82 ? -29.579 1.020 8.348 1.00 42.22 82 ASN A N 1
ATOM 636 C CA . ASN A 1 82 ? -29.928 1.548 7.036 1.00 42.22 82 ASN A CA 1
ATOM 637 C C . ASN A 1 82 ? -29.144 2.830 6.698 1.00 42.22 82 ASN A C 1
ATOM 639 O O . ASN A 1 82 ? -29.276 3.852 7.366 1.00 42.22 82 ASN A O 1
ATOM 643 N N . ASP A 1 83 ? -28.358 2.716 5.622 1.00 46.22 83 ASP A N 1
ATOM 644 C CA . ASP A 1 83 ? -28.268 3.687 4.521 1.00 46.22 83 ASP A CA 1
ATOM 645 C C . ASP A 1 83 ? -27.114 4.675 4.315 1.00 46.22 83 ASP A C 1
ATOM 647 O O . ASP A 1 83 ? -27.191 5.393 3.330 1.00 46.22 83 ASP A O 1
ATOM 651 N N . ASN A 1 84 ? -25.982 4.663 5.036 1.00 49.16 84 ASN A N 1
ATOM 652 C CA . ASN A 1 84 ? -24.839 5.504 4.586 1.00 49.16 84 ASN A CA 1
ATOM 653 C C . ASN A 1 84 ? -23.460 4.832 4.511 1.00 49.16 84 ASN A C 1
ATOM 655 O O . ASN A 1 84 ? -22.586 5.313 3.791 1.00 49.16 84 ASN A O 1
ATOM 659 N N . LEU A 1 85 ? -23.260 3.685 5.160 1.00 52.19 85 LEU A N 1
ATOM 660 C CA . LEU A 1 85 ? -22.099 2.836 4.909 1.00 52.19 85 LEU A CA 1
ATOM 661 C C . LEU A 1 85 ? -22.599 1.396 4.805 1.00 52.19 85 LEU A C 1
ATOM 663 O O . LEU A 1 85 ? -23.161 0.892 5.781 1.00 52.19 85 LEU A O 1
ATOM 667 N N . PRO A 1 86 ? -22.445 0.717 3.653 1.00 53.62 86 PRO A N 1
ATOM 668 C CA . PRO A 1 86 ? -22.812 -0.684 3.562 1.00 53.62 86 PRO A CA 1
ATOM 669 C C . PRO A 1 86 ? -22.067 -1.421 4.670 1.00 53.62 86 PRO A C 1
ATOM 671 O O . PRO A 1 86 ? -20.845 -1.322 4.758 1.00 53.62 86 PRO A O 1
ATOM 674 N N . ARG A 1 87 ? -22.792 -2.152 5.521 1.00 54.91 87 ARG A N 1
ATOM 675 C CA . ARG A 1 87 ? -22.229 -3.004 6.588 1.00 54.91 87 ARG A CA 1
ATOM 676 C C . ARG A 1 87 ? -21.125 -3.937 6.061 1.00 54.91 87 ARG A C 1
ATOM 678 O O . ARG A 1 87 ? -20.246 -4.365 6.799 1.00 54.91 87 ARG A O 1
ATOM 685 N N . ASP A 1 88 ? -21.183 -4.199 4.761 1.00 60.88 88 ASP A N 1
ATOM 686 C CA . ASP A 1 88 ? -20.187 -4.887 3.957 1.00 60.88 88 ASP A CA 1
ATOM 687 C C . ASP A 1 88 ? -18.844 -4.137 3.858 1.00 60.88 88 ASP A C 1
ATOM 689 O O . ASP A 1 88 ? -17.798 -4.727 4.088 1.00 60.88 88 ASP A O 1
ATOM 693 N N . GLN A 1 89 ? -18.832 -2.819 3.623 1.00 59.81 89 GLN A N 1
ATOM 694 C CA . GLN A 1 89 ? -17.594 -2.037 3.486 1.00 59.81 89 GLN A CA 1
ATOM 695 C C . GLN A 1 89 ? -16.804 -1.916 4.796 1.00 59.81 89 GLN A C 1
ATOM 697 O O . GLN A 1 89 ? -15.573 -1.984 4.771 1.00 59.81 89 GLN A O 1
ATOM 702 N N . SER A 1 90 ? -17.489 -1.749 5.933 1.00 66.38 90 SER A N 1
ATOM 703 C CA . SER A 1 90 ? -16.832 -1.706 7.246 1.00 66.38 90 SER A CA 1
ATOM 704 C C . SER A 1 90 ? -16.260 -3.067 7.635 1.00 66.38 90 SER A C 1
ATOM 706 O O . SER A 1 90 ? -15.101 -3.168 8.040 1.00 66.38 90 SER A O 1
ATOM 708 N N . SER A 1 91 ? -17.039 -4.131 7.419 1.00 75.88 91 SER A N 1
ATOM 709 C CA . SER A 1 91 ? -16.579 -5.510 7.585 1.00 75.88 91 SER A CA 1
ATOM 710 C C . SER A 1 91 ? -15.399 -5.823 6.663 1.00 75.88 91 SER A C 1
ATOM 712 O O . SER A 1 91 ? -14.432 -6.448 7.090 1.00 75.88 91 SER A O 1
ATOM 714 N N . TYR A 1 92 ? -15.437 -5.354 5.415 1.00 83.75 92 TYR A N 1
ATOM 715 C CA . TYR A 1 92 ? -14.413 -5.624 4.414 1.00 83.75 92 TYR A CA 1
ATOM 716 C C . TYR A 1 92 ? -13.064 -4.996 4.768 1.00 83.75 92 TYR A C 1
ATOM 718 O O . TYR A 1 92 ? -12.041 -5.676 4.672 1.00 83.75 92 TYR A O 1
ATOM 726 N N . LEU A 1 93 ? -13.032 -3.736 5.221 1.00 86.19 93 LEU A N 1
ATOM 727 C CA . LEU A 1 93 ? -11.780 -3.104 5.643 1.00 86.19 93 LEU A CA 1
ATOM 728 C C . LEU A 1 93 ? -11.175 -3.813 6.855 1.00 86.19 93 LEU A C 1
ATOM 730 O O . LEU A 1 93 ? -9.993 -4.153 6.820 1.00 86.19 93 LEU A O 1
ATOM 734 N N . LEU A 1 94 ? -11.970 -4.044 7.905 1.00 86.50 94 LEU A N 1
ATOM 735 C CA . LEU A 1 94 ? -11.481 -4.689 9.127 1.00 86.50 94 LEU A CA 1
ATOM 736 C C . LEU A 1 94 ? -10.984 -6.108 8.837 1.00 86.50 94 LEU A C 1
ATOM 738 O O . LEU A 1 94 ? -9.916 -6.495 9.298 1.00 86.50 94 LEU A O 1
ATOM 742 N N . HIS A 1 95 ? -11.712 -6.862 8.015 1.00 87.94 95 HIS A N 1
ATOM 743 C CA . HIS A 1 95 ? -11.303 -8.200 7.602 1.00 87.94 95 HIS A CA 1
ATOM 744 C C . HIS A 1 95 ? -10.000 -8.187 6.788 1.00 87.94 95 HIS A C 1
ATOM 746 O O . HIS A 1 95 ? -9.114 -9.013 7.013 1.00 87.94 95 HIS A O 1
ATOM 752 N N . THR A 1 96 ? -9.876 -7.247 5.846 1.00 90.81 96 THR A N 1
ATOM 753 C CA . THR A 1 96 ? -8.765 -7.225 4.885 1.00 90.81 96 THR A CA 1
ATOM 754 C C . THR A 1 96 ? -7.487 -6.645 5.472 1.00 90.81 96 THR A C 1
ATOM 756 O O . THR A 1 96 ? -6.416 -7.140 5.151 1.00 90.81 96 THR A O 1
ATOM 759 N N . LEU A 1 97 ? -7.576 -5.607 6.308 1.00 93.00 97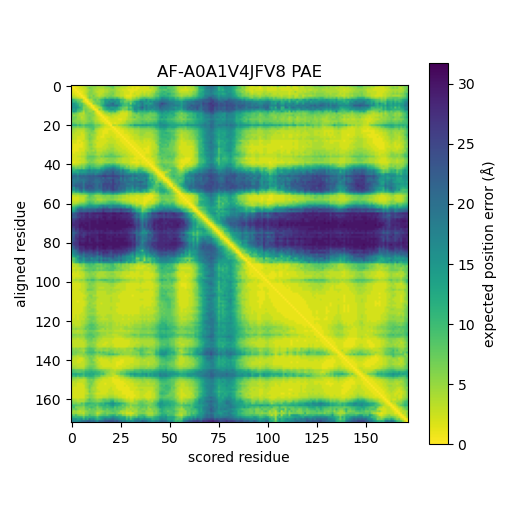 LEU A N 1
ATOM 760 C CA . LEU A 1 97 ? -6.417 -4.811 6.730 1.00 93.00 97 LEU A CA 1
ATOM 761 C C . LEU A 1 97 ? -6.141 -4.847 8.232 1.00 93.00 97 LEU A C 1
ATOM 763 O O . LEU A 1 97 ? -5.133 -4.292 8.656 1.00 93.00 97 LEU A O 1
ATOM 767 N N . CYS A 1 98 ? -7.024 -5.439 9.042 1.00 90.38 98 CYS A N 1
ATOM 768 C CA . CYS A 1 98 ? -6.892 -5.387 10.495 1.00 90.38 98 CYS A CA 1
ATOM 769 C C . CYS A 1 98 ? -6.759 -6.770 11.136 1.00 90.38 98 CYS A C 1
ATOM 771 O O . CYS A 1 98 ? -7.269 -7.777 10.636 1.00 90.38 98 CYS A O 1
ATOM 773 N N . THR A 1 99 ? -6.132 -6.791 12.307 1.00 89.06 99 THR A N 1
ATOM 774 C CA . THR A 1 99 ? -6.148 -7.893 13.270 1.00 89.06 99 THR A CA 1
ATOM 775 C C . THR A 1 99 ? -6.677 -7.325 14.582 1.00 89.06 99 THR A C 1
ATOM 777 O O . THR A 1 99 ? -6.161 -6.334 15.089 1.00 89.06 99 THR A O 1
ATOM 780 N N . SER A 1 100 ? -7.777 -7.885 15.098 1.00 85.25 100 SER A N 1
ATOM 781 C CA . SER A 1 100 ? -8.443 -7.388 16.319 1.00 85.25 100 SER A CA 1
ATOM 782 C C . SER A 1 100 ? -8.785 -5.884 16.289 1.00 85.25 100 SER A C 1
ATOM 784 O O . SER A 1 100 ? -8.692 -5.192 17.301 1.00 85.25 100 SER A O 1
ATOM 786 N N . SER A 1 101 ? -9.197 -5.384 15.116 1.00 85.81 101 SER A N 1
ATOM 787 C CA . SER A 1 101 ? -9.511 -3.969 14.829 1.00 85.81 101 SER A CA 1
ATOM 788 C C . SER A 1 101 ? -8.325 -2.997 14.813 1.00 85.81 101 SER A C 1
ATOM 790 O O . SER A 1 101 ? -8.540 -1.794 14.678 1.00 85.81 101 SER A O 1
ATOM 792 N N . CYS A 1 102 ? -7.090 -3.488 14.894 1.00 88.75 102 CYS A N 1
ATOM 793 C CA . CYS A 1 102 ? -5.886 -2.687 14.685 1.00 88.75 102 CYS A CA 1
ATOM 794 C C . CYS A 1 102 ? -5.316 -2.950 13.290 1.00 88.75 102 CYS A C 1
ATOM 796 O O . CYS A 1 102 ? -5.365 -4.088 12.824 1.00 88.75 102 CYS A O 1
ATOM 798 N N . LEU A 1 103 ? -4.798 -1.913 12.622 1.00 90.44 103 LEU A N 1
ATOM 799 C CA . LEU A 1 103 ? -4.127 -2.056 11.332 1.00 90.44 103 LEU A CA 1
ATOM 800 C C . LEU A 1 103 ? -2.977 -3.049 11.466 1.00 90.44 103 LEU A C 1
ATOM 802 O O . LEU A 1 103 ? -2.087 -2.891 12.298 1.00 90.44 103 LEU A O 1
ATOM 806 N N . ASP A 1 104 ? -3.017 -4.060 10.615 1.00 90.44 104 ASP A N 1
ATOM 807 C CA . ASP A 1 104 ? -2.020 -5.108 10.541 1.00 90.44 104 ASP A CA 1
ATOM 808 C C . ASP A 1 104 ? -1.073 -4.778 9.386 1.00 90.44 104 ASP A C 1
ATOM 810 O O . ASP A 1 104 ? -1.495 -4.651 8.232 1.00 90.44 104 ASP A O 1
ATOM 814 N N . VAL A 1 105 ? 0.203 -4.570 9.714 1.00 88.00 105 VAL A N 1
ATOM 815 C CA . VAL A 1 105 ? 1.212 -4.101 8.754 1.00 88.00 105 VAL A CA 1
ATOM 816 C C . VAL A 1 105 ? 1.425 -5.115 7.637 1.00 88.00 105 VAL A C 1
ATOM 818 O O . VAL A 1 105 ? 1.569 -4.721 6.481 1.00 88.00 105 VAL A O 1
ATOM 821 N N . GLU A 1 106 ? 1.388 -6.407 7.955 1.00 90.62 106 GLU A N 1
ATOM 822 C CA . GLU A 1 106 ? 1.582 -7.466 6.973 1.00 90.62 106 GLU A CA 1
ATOM 823 C C . GLU A 1 106 ? 0.384 -7.542 6.025 1.00 90.62 106 GLU A C 1
ATOM 825 O O . GLU A 1 106 ? 0.556 -7.507 4.804 1.00 90.62 106 GLU A O 1
ATOM 830 N N . LYS A 1 107 ? -0.844 -7.532 6.559 1.00 92.50 107 LYS A N 1
ATOM 831 C CA . LYS A 1 107 ? -2.059 -7.493 5.728 1.00 92.50 107 LYS A CA 1
ATOM 832 C C . LYS A 1 107 ? -2.119 -6.250 4.847 1.00 92.50 107 LYS A C 1
ATOM 834 O O . LYS A 1 107 ? -2.464 -6.344 3.667 1.00 92.50 107 LYS A O 1
ATOM 839 N N . LEU A 1 108 ? -1.767 -5.091 5.402 1.00 92.31 108 LEU A N 1
ATOM 840 C CA . LEU A 1 108 ? -1.67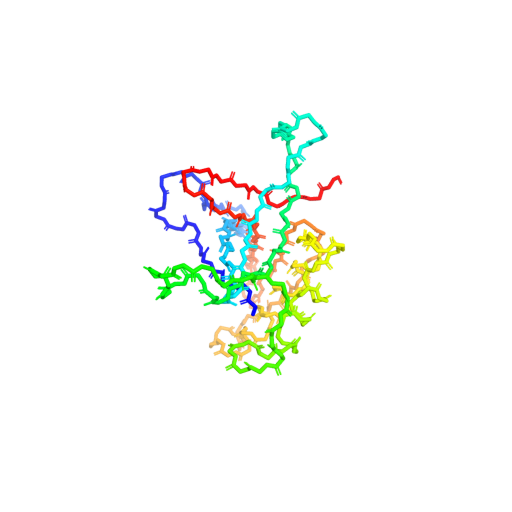2 -3.843 4.655 1.00 92.31 108 LEU A CA 1
ATOM 841 C C . LEU A 1 108 ? -0.639 -3.956 3.533 1.00 92.31 108 LEU A C 1
ATOM 843 O O . LEU A 1 108 ? -0.951 -3.612 2.393 1.00 92.31 108 LEU A O 1
ATOM 847 N N . ALA A 1 109 ? 0.559 -4.462 3.825 1.00 92.12 109 ALA A N 1
ATOM 848 C CA . ALA A 1 109 ? 1.606 -4.632 2.830 1.00 92.12 109 ALA A CA 1
ATOM 849 C C . ALA A 1 109 ? 1.163 -5.582 1.708 1.00 92.12 109 ALA A C 1
ATOM 851 O O . ALA A 1 109 ? 1.297 -5.243 0.533 1.00 92.12 109 ALA A O 1
ATOM 852 N N . CYS A 1 110 ? 0.556 -6.724 2.037 1.00 91.88 110 CYS A N 1
ATOM 853 C CA . CYS A 1 110 ? 0.003 -7.643 1.042 1.00 91.88 110 CYS A CA 1
ATOM 854 C C . CYS A 1 110 ? -1.057 -6.965 0.162 1.00 91.88 110 CYS A 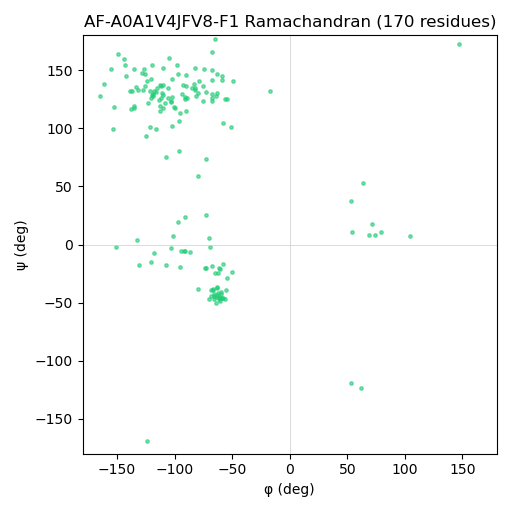C 1
ATOM 856 O O . CYS A 1 110 ? -1.009 -7.077 -1.064 1.00 91.88 110 CYS A O 1
ATOM 858 N N . TRP A 1 111 ? -1.986 -6.218 0.763 1.00 93.31 111 TRP A N 1
ATOM 859 C CA . TRP A 1 111 ? -3.012 -5.493 0.014 1.00 93.31 111 TRP A CA 1
ATOM 860 C C . TRP A 1 111 ? -2.410 -4.450 -0.940 1.00 93.31 111 TRP A C 1
ATOM 862 O O . TRP A 1 111 ? -2.801 -4.390 -2.108 1.00 93.31 111 TRP A O 1
ATOM 872 N N . VAL A 1 112 ? -1.429 -3.661 -0.489 1.00 93.31 112 VAL A N 1
ATOM 873 C CA . VAL A 1 112 ? -0.757 -2.665 -1.340 1.00 93.31 112 VAL A CA 1
ATOM 874 C C . VAL A 1 112 ? 0.051 -3.335 -2.449 1.00 93.31 112 VAL A C 1
ATOM 876 O O . VAL A 1 112 ? 0.031 -2.858 -3.582 1.00 93.31 112 VAL A O 1
ATOM 879 N N . GLN A 1 113 ? 0.726 -4.452 -2.173 1.00 93.69 113 GLN A N 1
ATOM 880 C CA . GLN A 1 113 ? 1.442 -5.220 -3.195 1.00 93.69 113 GLN A CA 1
ATOM 881 C C . GLN A 1 113 ? 0.506 -5.677 -4.318 1.00 93.69 113 GLN A C 1
ATOM 883 O O . GLN A 1 113 ? 0.840 -5.496 -5.489 1.00 93.69 113 GLN A O 1
ATOM 888 N N . GLU A 1 114 ? -0.671 -6.209 -3.987 1.00 93.50 114 GLU A N 1
ATOM 889 C CA . GLU A 1 114 ? -1.672 -6.607 -4.986 1.00 93.50 114 GLU A CA 1
ATOM 890 C C . GLU A 1 114 ? -2.255 -5.407 -5.741 1.00 93.50 114 GLU A C 1
ATOM 892 O O . GLU A 1 114 ? -2.431 -5.466 -6.964 1.00 93.50 114 GLU A O 1
ATOM 897 N N . LEU A 1 115 ? -2.478 -4.282 -5.054 1.00 93.81 115 LEU A N 1
ATOM 898 C CA . LEU A 1 115 ? -2.916 -3.047 -5.701 1.00 93.81 115 LEU A CA 1
ATOM 899 C C . LEU A 1 115 ? -1.879 -2.546 -6.715 1.00 93.81 115 LEU A C 1
ATOM 901 O O . LEU A 1 115 ? -2.239 -2.232 -7.847 1.00 93.81 115 LEU A O 1
ATOM 905 N N . VAL A 1 116 ? -0.596 -2.505 -6.341 1.00 93.81 116 VAL A N 1
ATOM 906 C CA . VAL A 1 116 ? 0.496 -2.065 -7.224 1.00 93.81 116 VAL A CA 1
ATOM 907 C C . VAL A 1 116 ? 0.673 -3.025 -8.396 1.00 93.81 116 VAL A C 1
ATOM 909 O O . VAL A 1 116 ? 0.804 -2.558 -9.524 1.00 93.81 116 VAL A O 1
ATOM 912 N N . LYS A 1 117 ? 0.622 -4.348 -8.179 1.00 94.56 117 LYS A N 1
ATOM 913 C CA . LYS A 1 117 ? 0.652 -5.339 -9.273 1.00 94.56 117 LYS A CA 1
ATOM 914 C C . LYS A 1 117 ? -0.473 -5.100 -10.273 1.00 94.56 117 LYS A C 1
ATOM 916 O O . LYS A 1 117 ? -0.228 -5.087 -11.475 1.00 94.56 117 LYS A O 1
ATOM 921 N N . THR A 1 118 ? -1.689 -4.892 -9.775 1.00 95.31 118 THR A N 1
ATOM 922 C CA . THR A 1 118 ? -2.865 -4.660 -10.619 1.00 95.31 118 THR A CA 1
ATOM 923 C C . THR A 1 118 ? -2.730 -3.344 -11.380 1.00 95.31 118 THR A C 1
ATOM 925 O O . THR A 1 118 ? -2.912 -3.320 -12.593 1.00 95.31 118 THR A O 1
ATOM 928 N N . ALA A 1 119 ? -2.342 -2.263 -10.698 1.00 94.25 119 ALA A N 1
ATOM 929 C CA . ALA A 1 119 ? -2.145 -0.948 -11.302 1.00 94.25 119 ALA A CA 1
ATOM 930 C C . ALA A 1 119 ? -1.016 -0.942 -12.346 1.00 94.25 119 ALA A C 1
ATOM 932 O O . ALA A 1 119 ? -1.135 -0.284 -13.378 1.00 94.25 119 ALA A O 1
ATOM 933 N N . TRP A 1 120 ? 0.056 -1.704 -12.109 1.00 95.38 120 TRP A N 1
ATOM 934 C CA . TRP A 1 120 ? 1.202 -1.814 -13.011 1.00 95.38 120 TRP A CA 1
ATOM 935 C C . TRP A 1 120 ? 0.795 -2.243 -14.418 1.00 95.38 120 TRP A C 1
ATOM 937 O O . TRP A 1 120 ? 1.299 -1.681 -15.385 1.00 95.38 120 TRP A O 1
ATOM 947 N N . LEU A 1 121 ? -0.166 -3.163 -14.544 1.00 94.81 121 LEU A N 1
ATOM 948 C CA . LEU A 1 121 ? -0.651 -3.658 -15.839 1.00 94.81 121 LEU A CA 1
ATOM 949 C C . LEU A 1 121 ? -1.283 -2.568 -16.718 1.00 94.81 121 LEU A C 1
ATOM 951 O O . LEU A 1 121 ? -1.373 -2.741 -17.929 1.00 94.81 121 LEU A O 1
ATOM 955 N N . PHE A 1 122 ? -1.701 -1.447 -16.129 1.00 95.81 122 PHE A N 1
ATOM 956 C CA . PHE A 1 122 ? -2.283 -0.315 -16.853 1.00 95.81 122 PHE A CA 1
ATOM 957 C C . PHE A 1 122 ? -1.247 0.740 -17.259 1.00 95.81 122 PHE A C 1
ATOM 959 O O . PHE A 1 122 ? -1.584 1.697 -17.957 1.00 95.81 122 PHE A O 1
ATOM 966 N N . LEU A 1 123 ? 0.011 0.596 -16.833 1.00 94.31 123 LEU A N 1
ATOM 967 C CA . LEU A 1 123 ? 1.077 1.537 -17.156 1.00 94.31 123 LEU A CA 1
ATOM 968 C C . LEU A 1 123 ? 1.797 1.128 -18.450 1.00 94.31 123 LEU A C 1
ATOM 970 O O . LEU A 1 123 ? 2.169 -0.041 -18.586 1.00 94.31 123 LEU A O 1
ATOM 974 N N . PRO A 1 124 ? 2.103 2.066 -19.370 1.00 92.75 124 PRO A N 1
ATOM 975 C CA . PRO A 1 124 ? 2.862 1.771 -20.593 1.00 92.75 124 PRO A CA 1
ATOM 976 C C . PRO A 1 124 ? 4.220 1.095 -20.339 1.00 92.75 124 PRO A C 1
ATOM 978 O O . PRO A 1 124 ? 4.732 0.336 -21.164 1.00 92.75 124 PRO A O 1
ATOM 981 N N . GLN A 1 125 ? 4.817 1.368 -19.179 1.00 91.56 125 GLN A N 1
ATOM 982 C CA . GLN A 1 125 ? 6.090 0.807 -18.743 1.00 91.56 125 GLN A CA 1
ATOM 983 C C . GLN A 1 125 ? 6.016 -0.710 -18.530 1.00 91.56 125 GLN A C 1
ATOM 985 O O . GLN A 1 125 ? 7.037 -1.377 -18.674 1.00 91.56 125 GLN A O 1
ATOM 990 N N . SER A 1 126 ? 4.836 -1.277 -18.260 1.00 93.69 126 SER A N 1
ATOM 991 C CA . SER A 1 126 ? 4.663 -2.722 -18.057 1.00 93.69 126 SER A CA 1
ATOM 992 C C . SER A 1 126 ? 5.011 -3.566 -19.283 1.00 93.69 126 SER A C 1
ATOM 994 O O . SER A 1 126 ? 5.420 -4.714 -19.140 1.00 93.69 126 SER A O 1
ATOM 996 N N . HIS A 1 127 ? 4.937 -2.987 -20.485 1.00 91.69 127 HIS A N 1
ATOM 997 C CA . HIS A 1 127 ? 5.341 -3.658 -21.721 1.00 91.69 127 HIS A CA 1
ATOM 998 C C . HIS A 1 127 ? 6.864 -3.806 -21.864 1.00 91.69 127 HIS A C 1
ATOM 1000 O O . HIS A 1 127 ? 7.330 -4.643 -22.632 1.00 91.69 127 HIS A O 1
ATOM 1006 N N . HIS A 1 128 ? 7.640 -2.995 -21.143 1.00 91.44 128 HIS A N 1
ATOM 1007 C CA . HIS A 1 128 ? 9.097 -2.891 -21.299 1.00 91.44 128 HIS A CA 1
ATOM 1008 C C . HIS A 1 128 ? 9.866 -3.241 -20.021 1.00 91.44 128 HIS A C 1
ATOM 1010 O O . HIS A 1 128 ? 11.085 -3.441 -20.054 1.00 91.44 128 HIS A O 1
ATOM 1016 N N . CYS A 1 129 ? 9.165 -3.292 -18.892 1.00 92.56 129 CYS A N 1
ATOM 1017 C CA . CYS A 1 129 ? 9.719 -3.524 -17.573 1.00 92.56 129 CYS A CA 1
ATOM 1018 C C . CYS A 1 129 ? 8.879 -4.573 -16.842 1.00 92.56 129 CYS A C 1
ATOM 1020 O O . CYS A 1 129 ? 7.650 -4.514 -16.806 1.00 92.56 129 CYS A O 1
ATOM 1022 N N . GLN A 1 130 ? 9.557 -5.512 -16.200 1.00 94.44 130 GLN A N 1
ATOM 1023 C CA . GLN A 1 130 ? 8.946 -6.481 -15.312 1.00 94.44 130 GLN A CA 1
ATOM 1024 C C . GLN A 1 130 ? 8.952 -5.940 -13.884 1.00 94.44 130 GLN A C 1
ATOM 1026 O O . GLN A 1 130 ? 10.008 -5.591 -13.358 1.00 94.44 130 GLN A O 1
ATOM 1031 N N . LEU A 1 131 ? 7.776 -5.922 -13.256 1.00 96.69 131 LEU A N 1
ATOM 1032 C CA . LEU A 1 131 ? 7.610 -5.680 -11.827 1.00 96.69 131 LEU A CA 1
ATOM 1033 C C . LEU A 1 131 ? 7.649 -7.015 -11.078 1.00 96.69 131 LEU A C 1
ATOM 1035 O O . LEU A 1 131 ? 6.867 -7.918 -11.363 1.00 96.69 131 LEU A O 1
ATOM 1039 N N . THR A 1 132 ? 8.540 -7.125 -10.098 1.00 96.50 132 THR A N 1
ATOM 1040 C CA . THR A 1 132 ? 8.634 -8.267 -9.181 1.00 96.50 132 THR A CA 1
ATOM 1041 C C . THR A 1 132 ? 8.413 -7.785 -7.757 1.00 96.50 132 THR A C 1
ATOM 1043 O O . THR A 1 132 ? 9.065 -6.839 -7.320 1.00 96.50 132 THR A O 1
ATOM 1046 N N . VAL A 1 133 ? 7.511 -8.432 -7.022 1.00 95.50 133 VAL A N 1
ATOM 1047 C CA . VAL A 1 133 ? 7.351 -8.179 -5.585 1.00 95.50 133 VAL A CA 1
ATOM 1048 C C . VAL A 1 133 ? 8.431 -8.931 -4.825 1.00 95.50 133 VAL A C 1
ATOM 1050 O O . VAL A 1 133 ? 8.651 -10.119 -5.058 1.00 95.50 133 VAL A O 1
ATOM 1053 N N . LEU A 1 134 ? 9.116 -8.223 -3.937 1.00 94.81 134 LEU A N 1
ATOM 1054 C CA . LEU A 1 134 ? 10.142 -8.777 -3.069 1.00 94.81 134 LEU A CA 1
ATOM 1055 C C . LEU A 1 134 ? 9.538 -9.100 -1.696 1.00 94.81 134 LEU A C 1
ATOM 1057 O O . LEU A 1 134 ? 8.660 -8.369 -1.235 1.00 94.81 134 LEU A O 1
ATOM 1061 N N . PRO A 1 135 ? 10.012 -10.159 -1.020 1.00 88.88 135 PRO A N 1
ATOM 1062 C CA . PRO A 1 135 ? 9.519 -10.517 0.302 1.00 88.88 135 PRO A CA 1
ATOM 1063 C C . PRO A 1 135 ? 9.835 -9.413 1.319 1.00 88.88 135 PRO A C 1
ATOM 1065 O O . PRO A 1 135 ? 10.981 -8.973 1.445 1.00 88.88 135 PRO A O 1
ATOM 1068 N N . SER A 1 136 ? 8.810 -8.968 2.040 1.00 86.62 136 SER A N 1
ATOM 1069 C CA . SER A 1 136 ? 8.911 -8.067 3.187 1.00 86.62 136 SER A CA 1
ATOM 1070 C C . SER A 1 136 ? 7.629 -8.167 4.006 1.00 86.62 136 SER A C 1
ATOM 1072 O O . SER A 1 136 ? 6.543 -8.203 3.432 1.00 86.62 136 SER A O 1
ATOM 1074 N N . HIS A 1 137 ? 7.767 -8.199 5.331 1.00 77.62 137 HIS A N 1
ATOM 1075 C CA . HIS A 1 137 ? 6.629 -8.203 6.253 1.00 77.62 137 HIS A CA 1
ATOM 1076 C C . HIS A 1 137 ? 6.280 -6.784 6.747 1.00 77.62 137 HIS A C 1
ATOM 1078 O O . HIS A 1 137 ? 5.176 -6.543 7.216 1.00 77.62 137 HIS A O 1
ATOM 1084 N N . GLN A 1 138 ? 7.211 -5.827 6.632 1.00 80.81 138 GLN A N 1
ATOM 1085 C CA . GLN A 1 138 ? 7.087 -4.476 7.211 1.00 80.81 138 GLN A CA 1
ATOM 1086 C C . GLN A 1 138 ? 6.823 -3.380 6.172 1.00 80.81 138 GLN A C 1
ATOM 1088 O O . GLN A 1 138 ? 6.436 -2.266 6.515 1.00 80.81 138 GLN A O 1
ATOM 1093 N N . SER A 1 139 ? 7.082 -3.667 4.899 1.00 89.50 139 SER A N 1
ATOM 1094 C CA . SER A 1 139 ? 7.073 -2.682 3.819 1.00 89.50 139 SER A CA 1
ATOM 1095 C C . SER A 1 139 ? 6.659 -3.330 2.503 1.00 89.50 139 SER A C 1
ATOM 1097 O O . SER A 1 139 ? 6.694 -4.550 2.348 1.00 89.50 139 SER A O 1
ATOM 1099 N N . CYS A 1 140 ? 6.287 -2.522 1.513 1.00 93.62 140 CYS A N 1
ATOM 1100 C CA . CYS A 1 140 ? 6.095 -3.025 0.155 1.00 93.62 140 CYS A CA 1
ATOM 1101 C C . CYS A 1 140 ? 7.357 -2.810 -0.656 1.00 93.62 140 CYS A C 1
ATOM 1103 O O . CYS A 1 140 ? 7.718 -1.673 -0.957 1.00 93.62 140 CYS A O 1
ATOM 1105 N N . ARG A 1 141 ? 8.016 -3.908 -1.026 1.00 95.06 141 ARG A N 1
ATOM 1106 C CA . ARG A 1 141 ? 9.248 -3.867 -1.807 1.00 95.06 141 ARG A CA 1
ATOM 1107 C C . ARG A 1 141 ? 9.011 -4.405 -3.205 1.00 95.06 141 ARG A C 1
ATOM 1109 O O . ARG A 1 141 ? 8.478 -5.497 -3.388 1.00 95.06 141 ARG A O 1
ATOM 1116 N N . PHE A 1 142 ? 9.462 -3.645 -4.188 1.00 95.88 142 PHE A N 1
ATOM 1117 C CA . PHE A 1 142 ? 9.336 -3.971 -5.596 1.00 95.88 142 PHE A CA 1
ATOM 1118 C C . PHE A 1 142 ? 10.692 -3.877 -6.278 1.00 95.88 142 PHE A C 1
ATOM 1120 O O . PHE A 1 142 ? 11.524 -3.039 -5.934 1.00 95.88 142 PHE A O 1
ATOM 1127 N N . GLN A 1 143 ? 10.890 -4.721 -7.277 1.00 96.19 143 GLN A N 1
ATOM 1128 C CA . GLN A 1 143 ? 12.002 -4.650 -8.204 1.00 96.19 143 GLN A CA 1
ATOM 1129 C C . GLN A 1 143 ? 11.450 -4.450 -9.612 1.00 96.19 143 GLN A C 1
ATOM 1131 O O . GLN A 1 143 ? 10.623 -5.236 -10.073 1.00 96.19 143 GLN A O 1
ATOM 1136 N N . LEU A 1 144 ? 11.945 -3.432 -10.306 1.00 95.44 144 LEU A N 1
ATOM 1137 C CA . LEU A 1 144 ? 11.741 -3.238 -11.732 1.00 95.44 144 LEU A CA 1
ATOM 1138 C C . LEU A 1 144 ? 13.004 -3.655 -12.481 1.00 95.44 144 LEU A C 1
ATOM 1140 O O . LEU A 1 144 ? 14.107 -3.178 -12.195 1.00 95.44 144 LEU A O 1
ATOM 1144 N N . THR A 1 145 ? 12.830 -4.537 -13.456 1.00 94.19 145 THR A N 1
ATOM 1145 C CA . THR A 1 145 ? 13.880 -4.962 -14.387 1.00 94.19 145 THR A CA 1
ATOM 1146 C C . THR A 1 145 ? 13.432 -4.722 -15.812 1.00 94.19 145 THR A C 1
ATOM 1148 O O . THR A 1 145 ? 12.279 -4.972 -16.146 1.00 94.19 145 THR A O 1
ATOM 1151 N N . SER A 1 146 ? 14.342 -4.269 -16.664 1.00 89.31 146 SER A N 1
ATOM 1152 C CA . SER A 1 146 ? 14.097 -4.106 -18.097 1.00 89.31 146 SER A CA 1
ATOM 1153 C C . SER A 1 146 ? 15.142 -4.889 -18.898 1.00 89.31 146 SER A C 1
ATOM 1155 O O . SER A 1 146 ? 15.897 -5.684 -18.343 1.00 89.31 146 SER A O 1
ATOM 1157 N N . THR A 1 147 ? 15.194 -4.666 -20.208 1.00 86.69 147 THR A N 1
ATOM 1158 C CA . THR A 1 147 ? 16.270 -5.150 -21.085 1.00 86.69 147 THR A CA 1
ATOM 1159 C C . THR A 1 147 ? 17.604 -4.461 -20.795 1.00 86.69 147 THR A C 1
ATOM 1161 O O . THR A 1 147 ? 18.661 -4.978 -21.155 1.00 86.69 147 THR A O 1
ATOM 1164 N N . SER A 1 148 ? 17.579 -3.311 -20.116 1.00 84.19 148 SER A N 1
ATOM 1165 C CA . SER A 1 148 ? 18.781 -2.732 -19.532 1.00 84.19 148 SER A CA 1
ATOM 1166 C C . SER A 1 148 ? 19.287 -3.611 -18.384 1.00 84.19 148 SER A C 1
ATOM 1168 O O . SER A 1 148 ? 18.519 -4.236 -17.658 1.00 84.19 148 SER A O 1
ATOM 1170 N N . GLN A 1 149 ? 20.599 -3.616 -18.147 1.00 86.19 149 GLN A N 1
ATOM 1171 C CA . GLN A 1 149 ? 21.167 -4.264 -16.955 1.00 86.19 149 GLN A CA 1
ATOM 1172 C C . GLN A 1 149 ? 20.844 -3.505 -15.652 1.00 86.19 149 GLN A C 1
ATOM 1174 O O . GLN A 1 149 ? 21.374 -3.857 -14.597 1.00 86.19 149 GLN A O 1
ATOM 1179 N N . MET A 1 150 ? 20.027 -2.451 -15.731 1.00 91.25 150 MET A N 1
ATOM 1180 C CA . MET A 1 150 ? 19.649 -1.604 -14.613 1.00 91.25 150 MET A CA 1
ATOM 1181 C C . MET A 1 150 ? 18.513 -2.248 -13.822 1.00 91.25 150 MET A C 1
ATOM 1183 O O . MET A 1 150 ? 17.523 -2.702 -14.397 1.00 91.25 150 MET A O 1
ATOM 1187 N N . ARG A 1 151 ? 18.631 -2.246 -12.496 1.00 94.50 151 ARG A N 1
ATOM 1188 C CA . ARG A 1 151 ? 17.565 -2.657 -11.581 1.00 94.50 151 ARG A CA 1
ATOM 1189 C C . ARG A 1 151 ? 17.125 -1.466 -10.753 1.00 94.50 151 ARG A C 1
ATOM 1191 O O . ARG A 1 151 ? 17.965 -0.736 -10.231 1.00 94.50 151 ARG A O 1
ATOM 1198 N N . ILE A 1 152 ? 15.821 -1.284 -10.617 1.00 94.75 152 ILE A N 1
ATOM 1199 C CA . ILE A 1 152 ? 15.255 -0.269 -9.729 1.00 94.75 152 ILE A CA 1
ATOM 1200 C C . ILE A 1 152 ? 14.559 -1.002 -8.593 1.00 94.75 152 ILE A C 1
ATOM 1202 O O . ILE A 1 152 ? 13.715 -1.860 -8.834 1.00 94.75 152 ILE A O 1
ATOM 1206 N N . TYR A 1 153 ? 14.923 -0.670 -7.366 1.00 95.31 153 TYR A N 1
ATOM 1207 C CA . TYR A 1 153 ? 14.293 -1.159 -6.155 1.00 95.31 153 TYR A CA 1
ATOM 1208 C C . TYR A 1 153 ? 13.448 -0.039 -5.575 1.00 95.31 153 TYR A C 1
ATOM 1210 O O . TYR A 1 153 ? 13.952 1.056 -5.338 1.00 95.31 153 TYR A O 1
ATOM 1218 N N . THR A 1 154 ? 12.176 -0.322 -5.337 1.00 94.19 154 THR A N 1
ATOM 1219 C CA . THR A 1 154 ? 11.254 0.609 -4.696 1.00 94.19 154 THR A CA 1
ATOM 1220 C C . THR A 1 154 ? 10.798 0.027 -3.373 1.00 94.19 154 THR A C 1
ATOM 1222 O O . THR A 1 154 ? 10.37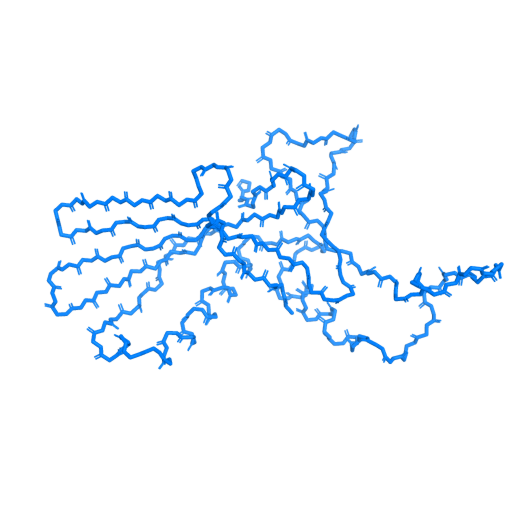9 -1.126 -3.324 1.00 94.19 154 THR A O 1
ATOM 1225 N N . GLU A 1 155 ? 10.865 0.816 -2.310 1.00 94.69 155 GLU A N 1
ATOM 1226 C CA . GLU A 1 155 ? 10.312 0.475 -1.006 1.00 94.69 155 GLU A CA 1
ATOM 1227 C C . GLU A 1 155 ? 9.276 1.515 -0.590 1.00 94.69 155 GLU A C 1
ATOM 1229 O O . GLU A 1 155 ? 9.558 2.712 -0.573 1.00 94.69 155 GLU A O 1
ATOM 1234 N N . MET A 1 156 ? 8.076 1.046 -0.259 1.00 93.50 156 MET A N 1
ATOM 1235 C CA . MET A 1 156 ? 7.021 1.862 0.328 1.00 93.50 156 MET A CA 1
ATOM 1236 C C . MET A 1 156 ? 6.852 1.478 1.793 1.00 93.50 156 MET A C 1
ATOM 1238 O O . MET A 1 156 ? 6.571 0.317 2.107 1.00 93.50 156 MET A O 1
ATOM 1242 N N . THR A 1 157 ? 7.011 2.456 2.675 1.00 92.12 157 THR A N 1
ATOM 1243 C CA . THR A 1 157 ? 6.680 2.348 4.100 1.00 92.12 157 THR A CA 1
ATOM 1244 C C . THR A 1 157 ? 5.392 3.106 4.382 1.00 92.12 157 THR A C 1
ATOM 1246 O O . THR A 1 157 ? 4.979 3.953 3.591 1.00 92.12 157 THR A O 1
ATOM 1249 N N . PHE A 1 158 ? 4.730 2.798 5.495 1.00 90.38 158 PHE A N 1
ATOM 1250 C CA . PHE A 1 158 ? 3.408 3.342 5.789 1.00 90.38 158 PHE A CA 1
ATOM 1251 C C . PHE A 1 158 ? 3.402 4.125 7.094 1.00 90.38 158 PHE A C 1
ATOM 1253 O O . PHE A 1 158 ? 4.043 3.742 8.072 1.00 90.38 158 PHE A O 1
ATOM 1260 N N . ALA A 1 159 ? 2.642 5.212 7.113 1.00 89.19 159 ALA A N 1
ATOM 1261 C CA . ALA A 1 159 ? 2.382 5.986 8.313 1.00 89.19 159 ALA A CA 1
ATOM 1262 C C . ALA A 1 159 ? 0.956 6.533 8.319 1.00 89.19 159 ALA A C 1
ATOM 1264 O O . ALA A 1 159 ? 0.315 6.679 7.279 1.00 89.19 159 ALA A O 1
ATOM 1265 N N . VAL A 1 160 ? 0.472 6.890 9.500 1.00 87.44 160 VAL A N 1
ATOM 1266 C CA . VAL A 1 160 ? -0.730 7.706 9.678 1.00 87.44 160 VAL A CA 1
ATOM 1267 C C . VAL A 1 160 ? -0.305 9.044 10.256 1.00 87.44 160 VAL A C 1
ATOM 1269 O O . VAL A 1 160 ? 0.538 9.111 11.150 1.00 87.44 160 VAL A O 1
ATOM 1272 N N . GLN A 1 161 ? -0.886 10.117 9.732 1.00 82.69 161 GLN A N 1
ATOM 1273 C CA . GLN A 1 161 ? -0.682 11.462 10.246 1.00 82.69 161 GLN A CA 1
ATOM 1274 C C . GLN A 1 161 ? -1.910 11.883 11.056 1.00 82.69 161 GLN A C 1
ATOM 1276 O O . GLN A 1 161 ? -3.024 11.890 10.529 1.00 82.69 161 GLN A O 1
ATOM 1281 N N . GLN A 1 162 ? -1.706 12.261 12.318 1.00 75.56 162 GLN A N 1
ATOM 1282 C CA . GLN A 1 162 ? -2.746 12.787 13.200 1.00 75.56 162 GLN A CA 1
ATOM 1283 C C . GLN A 1 162 ? -2.337 14.187 13.678 1.00 75.56 162 GLN A C 1
ATOM 1285 O O . GLN A 1 162 ? -1.481 14.353 14.548 1.00 75.56 162 GLN A O 1
ATOM 1290 N N . GLY A 1 163 ? -2.910 15.221 13.057 1.00 73.81 163 GLY A N 1
ATOM 1291 C CA . GLY A 1 163 ? -2.478 16.605 13.269 1.00 73.81 163 GLY A CA 1
ATOM 1292 C C . GLY A 1 163 ? -1.023 16.818 12.831 1.00 73.81 163 GLY A C 1
ATOM 1293 O O . GLY A 1 163 ? -0.669 16.552 11.681 1.00 73.81 163 GLY A O 1
ATOM 1294 N N . SER A 1 164 ? -0.174 17.291 13.748 1.00 70.88 164 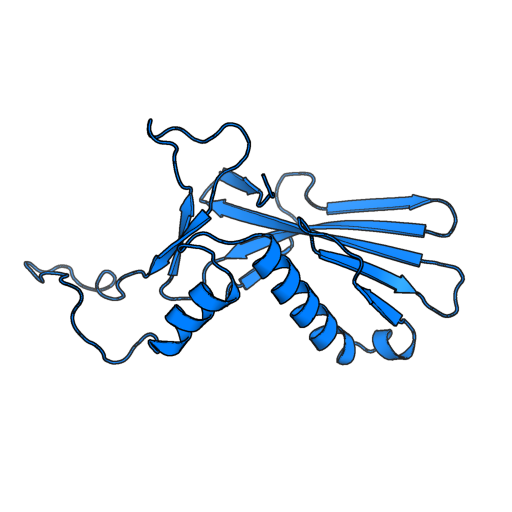SER A N 1
ATOM 1295 C CA . SER A 1 164 ? 1.273 17.448 13.529 1.00 70.88 164 SER A CA 1
ATOM 1296 C C . SER A 1 164 ? 2.090 16.185 13.833 1.00 70.88 164 SER A C 1
ATOM 1298 O O . SER A 1 164 ? 3.290 16.167 13.571 1.00 70.88 164 SER A O 1
ATOM 1300 N N . SER A 1 165 ? 1.468 15.137 14.385 1.00 73.38 165 SER A N 1
ATOM 1301 C CA . SER A 1 165 ? 2.156 13.900 14.764 1.00 73.38 165 SER A CA 1
ATOM 1302 C C . SER A 1 165 ? 2.111 12.872 13.633 1.00 73.38 165 SER A C 1
ATOM 1304 O O . SER A 1 165 ? 1.073 12.680 12.998 1.00 73.38 165 SER A O 1
ATOM 1306 N N . ILE A 1 166 ? 3.241 12.202 13.393 1.00 77.19 166 ILE A N 1
ATOM 1307 C CA . ILE A 1 166 ? 3.377 11.121 12.411 1.00 77.19 166 ILE A CA 1
ATOM 1308 C C . ILE A 1 166 ? 3.642 9.816 13.156 1.00 77.19 166 ILE A C 1
ATOM 1310 O O . ILE A 1 166 ? 4.617 9.709 13.9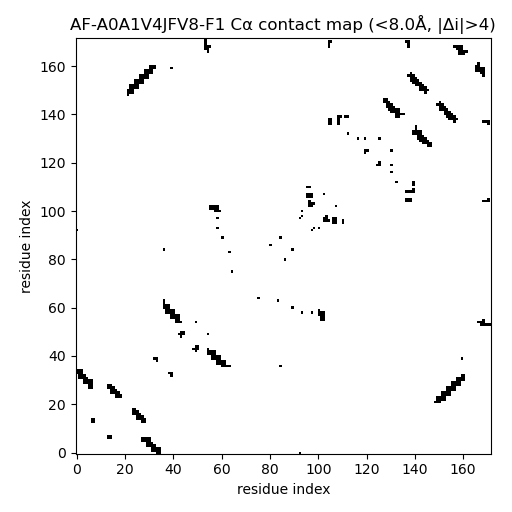00 1.00 77.19 166 ILE A O 1
ATOM 1314 N N . THR A 1 167 ? 2.804 8.814 12.907 1.00 79.06 167 THR A N 1
ATOM 1315 C CA . THR A 1 167 ? 2.959 7.462 13.444 1.00 79.06 167 THR A CA 1
ATOM 1316 C C . THR A 1 167 ? 3.337 6.511 12.321 1.00 79.06 167 THR A C 1
ATOM 1318 O O . THR A 1 167 ? 2.553 6.295 11.399 1.00 79.06 167 THR A O 1
ATOM 1321 N N . TYR A 1 168 ? 4.522 5.914 12.420 1.00 78.12 168 TYR A N 1
ATOM 1322 C CA . TYR A 1 168 ? 4.976 4.876 11.499 1.00 78.12 168 TYR A CA 1
ATOM 1323 C C . TYR A 1 168 ? 4.336 3.530 11.839 1.00 78.12 168 TYR A C 1
ATOM 1325 O O . TYR A 1 168 ? 4.214 3.171 13.008 1.00 78.12 168 TYR A O 1
ATOM 1333 N N . LEU A 1 169 ? 3.966 2.782 10.804 1.00 73.38 169 LEU A N 1
ATOM 1334 C CA . LEU A 1 169 ? 3.535 1.397 10.917 1.00 73.38 169 LEU A CA 1
ATOM 1335 C C . LEU A 1 169 ? 4.761 0.486 10.781 1.00 73.38 169 LEU A C 1
ATOM 1337 O O . LEU A 1 169 ? 5.393 0.450 9.726 1.00 73.38 169 LEU A O 1
ATOM 1341 N N . SER A 1 170 ? 5.101 -0.238 11.844 1.00 67.56 170 SER A N 1
ATOM 1342 C CA . SER A 1 170 ? 6.189 -1.221 11.882 1.00 67.56 170 SER A CA 1
ATOM 1343 C C . SER A 1 170 ? 5.721 -2.497 12.585 1.00 67.56 170 SER A C 1
ATOM 1345 O O . SER A 1 170 ? 4.833 -2.443 13.435 1.00 67.56 170 SER A O 1
ATOM 1347 N N . LEU A 1 171 ? 6.293 -3.647 12.207 1.00 56.00 171 LEU A N 1
ATOM 1348 C CA . LEU A 1 171 ? 6.101 -4.888 12.967 1.00 56.00 171 LEU A CA 1
ATOM 1349 C C . LEU A 1 171 ? 6.918 -4.848 14.265 1.00 56.00 171 LEU A C 1
ATOM 1351 O O . LEU A 1 171 ? 7.963 -4.192 14.314 1.00 56.00 171 LEU A O 1
ATOM 1355 N N . GLU A 1 172 ? 6.405 -5.551 15.277 1.00 48.94 172 GLU A N 1
ATOM 1356 C CA . GLU A 1 172 ? 7.073 -5.867 16.550 1.00 48.94 172 GLU A CA 1
ATOM 1357 C C . GLU A 1 172 ? 8.341 -6.715 16.348 1.00 48.94 172 GLU A C 1
ATOM 1359 O O . GLU A 1 172 ? 8.341 -7.594 15.451 1.00 48.94 172 GLU A O 1
#